Protein AF-A0AA87NQD6-F1 (afdb_monomer_lite)

Secondary structure (DSSP, 8-state):
---------HHHHHHS---B------S-PPP---HHHHHHHHHHHHHHHHHHHHHHH-TTSHHHHHHHHHHHHHHH-GGGHHHHHHHSPPPHHHHHHHHHTTS-TTTHHHHHHHHHHHHHHHHHS-B--SSPPPHHHHHHHHHTHHHHHHHHSPPP--------

Foldseek 3Di:
DDPPDPPCPLVVLLVPFFDDDDDDDDDDDDAQDDLLLVVLCLVCVVVLVVVLVVLCVPCPDPQVVLSVVLSVLCVVPVLCNVVSLVVPFGPQVQLVSLVVSRHHSRCSVVLVSLLLQLLCCVVPNDGPRSDRHDVVSSVSSVVVNVSSVVSNPDDPDPPPPPDD

Radius of gyration: 16.35 Å; chains: 1; bounding box: 36×56×33 Å

Structure (mmCIF, N/CA/C/O backbone):
data_AF-A0AA87NQD6-F1
#
_entry.id   AF-A0AA87NQD6-F1
#
loop_
_atom_site.group_PDB
_atom_site.id
_atom_site.type_symbol
_atom_site.label_atom_id
_atom_site.label_alt_id
_atom_site.label_comp_id
_atom_site.label_asym_id
_atom_site.label_entity_id
_atom_site.label_seq_id
_atom_site.pdbx_PDB_ins_code
_atom_site.Cartn_x
_atom_site.Cartn_y
_atom_site.Cartn_z
_atom_site.occupancy
_atom_site.B_iso_or_equiv
_atom_site.auth_seq_id
_atom_site.auth_comp_id
_atom_site.auth_asym_id
_atom_site.auth_atom_id
_atom_site.pdbx_PDB_model_num
ATOM 1 N N . MET A 1 1 ? 14.761 30.999 12.362 1.00 31.42 1 MET A N 1
ATOM 2 C CA . MET A 1 1 ? 13.989 29.766 12.617 1.00 31.42 1 MET A CA 1
ATOM 3 C C . MET A 1 1 ? 13.242 29.440 11.335 1.00 31.42 1 MET A C 1
ATOM 5 O O . MET A 1 1 ? 12.164 29.966 11.088 1.00 31.42 1 MET A O 1
ATOM 9 N N . THR A 1 2 ? 13.917 28.737 10.432 1.00 30.19 2 THR A N 1
ATOM 10 C CA . THR A 1 2 ? 13.402 28.388 9.107 1.00 30.19 2 THR A CA 1
ATOM 11 C C . THR A 1 2 ? 12.306 27.344 9.271 1.00 30.19 2 THR A C 1
ATOM 13 O O . THR A 1 2 ? 12.547 26.256 9.780 1.00 30.19 2 THR A O 1
ATOM 16 N N . LYS A 1 3 ? 11.085 27.713 8.879 1.00 30.00 3 LYS A N 1
ATOM 17 C CA . LYS A 1 3 ? 9.952 26.801 8.731 1.00 30.00 3 LYS A CA 1
ATOM 18 C C . LYS A 1 3 ? 10.248 25.881 7.545 1.00 30.00 3 LYS A C 1
ATOM 20 O O . LYS A 1 3 ? 9.866 26.186 6.422 1.00 30.00 3 LYS A O 1
ATOM 25 N N . THR A 1 4 ? 10.979 24.796 7.766 1.00 31.34 4 THR A N 1
ATOM 26 C CA . THR A 1 4 ? 11.002 23.688 6.811 1.00 31.34 4 THR A CA 1
ATOM 27 C C . THR A 1 4 ? 9.646 23.006 6.883 1.00 31.34 4 THR A C 1
ATOM 29 O O . THR A 1 4 ? 9.280 22.420 7.898 1.00 31.34 4 THR A O 1
ATOM 32 N N . SER A 1 5 ? 8.884 23.202 5.812 1.00 32.69 5 SER A N 1
ATOM 33 C CA . SER A 1 5 ? 7.603 22.580 5.513 1.00 32.69 5 SER A CA 1
ATOM 34 C C . SER A 1 5 ? 7.610 21.097 5.894 1.00 32.69 5 SER A C 1
ATOM 36 O O . SER A 1 5 ? 8.296 20.296 5.261 1.00 32.69 5 SER A O 1
ATOM 38 N N . ILE A 1 6 ? 6.844 20.722 6.923 1.00 36.47 6 ILE A N 1
ATOM 39 C CA . ILE A 1 6 ? 6.500 19.324 7.215 1.00 36.47 6 ILE A CA 1
ATOM 40 C C . ILE A 1 6 ? 5.421 18.923 6.200 1.00 36.47 6 ILE A C 1
ATOM 42 O O . ILE A 1 6 ? 4.253 18.748 6.514 1.00 36.47 6 ILE A O 1
ATOM 46 N N . ALA A 1 7 ? 5.820 18.854 4.934 1.00 37.16 7 ALA A N 1
ATOM 47 C CA . ALA A 1 7 ? 5.109 18.144 3.878 1.00 37.16 7 ALA A CA 1
ATOM 48 C C . ALA A 1 7 ? 5.840 16.821 3.583 1.00 37.16 7 ALA A C 1
ATOM 50 O O . ALA A 1 7 ? 5.869 16.343 2.453 1.00 37.16 7 ALA A O 1
ATOM 51 N N . ALA A 1 8 ? 6.473 16.236 4.605 1.00 43.25 8 ALA A N 1
ATOM 52 C CA . ALA A 1 8 ? 7.053 14.903 4.550 1.00 43.25 8 ALA A CA 1
ATOM 53 C C . ALA A 1 8 ? 5.930 13.880 4.751 1.00 43.25 8 ALA A C 1
ATOM 55 O O . ALA A 1 8 ? 5.789 13.279 5.814 1.00 43.25 8 ALA A O 1
ATOM 56 N N . GLY A 1 9 ? 5.062 13.762 3.743 1.00 47.09 9 GLY A N 1
ATOM 57 C CA . GLY A 1 9 ? 3.990 12.779 3.771 1.00 47.09 9 GLY A CA 1
ATOM 58 C C . GLY A 1 9 ? 4.544 11.354 3.798 1.00 47.09 9 GLY A C 1
ATOM 59 O O . GLY A 1 9 ? 5.694 11.129 3.432 1.00 47.09 9 GLY A O 1
ATOM 60 N N . LEU A 1 10 ? 3.725 10.379 4.192 1.00 49.88 10 LEU A N 1
ATOM 61 C CA . LEU A 1 10 ? 4.078 8.953 4.315 1.00 49.88 10 LEU A CA 1
ATOM 62 C C . LEU A 1 10 ? 4.920 8.383 3.151 1.00 49.88 10 LEU A C 1
ATOM 64 O O . LEU A 1 10 ? 5.775 7.525 3.356 1.00 49.88 10 LEU A O 1
ATOM 68 N N . LEU A 1 11 ? 4.690 8.861 1.921 1.00 50.59 11 LEU A N 1
ATOM 69 C CA . LEU A 1 11 ? 5.479 8.457 0.757 1.00 50.59 11 LEU A CA 1
ATOM 70 C C . LEU A 1 11 ? 6.925 8.959 0.810 1.00 50.59 11 LEU A C 1
ATOM 72 O O . LEU A 1 11 ? 7.813 8.234 0.388 1.00 50.59 11 LEU A O 1
ATOM 76 N N . LEU A 1 12 ? 7.185 10.152 1.344 1.00 48.28 12 LEU A N 1
ATOM 77 C CA . LEU A 1 12 ? 8.532 10.712 1.445 1.00 48.28 12 LEU A CA 1
ATOM 78 C C . LEU A 1 12 ? 9.409 9.858 2.379 1.00 48.28 12 LEU A C 1
ATOM 80 O O . LEU A 1 12 ? 10.548 9.590 2.027 1.00 48.28 12 LEU A O 1
ATOM 84 N N . VAL A 1 13 ? 8.844 9.313 3.468 1.00 49.34 13 VAL A N 1
ATOM 85 C CA . VAL A 1 13 ? 9.518 8.330 4.348 1.00 49.34 13 VAL A CA 1
ATOM 86 C C . VAL A 1 13 ? 9.834 7.024 3.606 1.00 49.34 13 VAL A C 1
ATOM 88 O O . VAL A 1 13 ? 10.914 6.462 3.774 1.00 49.34 13 VAL A O 1
ATOM 91 N N . ILE A 1 14 ? 8.927 6.563 2.737 1.00 51.62 14 ILE A N 1
ATOM 92 C CA . ILE A 1 14 ? 9.160 5.395 1.867 1.00 51.62 14 ILE A CA 1
ATOM 93 C C . ILE A 1 14 ? 10.259 5.690 0.822 1.00 51.62 14 ILE A C 1
ATOM 95 O O . ILE A 1 14 ? 11.025 4.792 0.482 1.00 51.62 14 ILE A O 1
ATOM 99 N N . PHE A 1 15 ? 10.374 6.934 0.338 1.00 45.50 15 PHE A N 1
ATOM 100 C CA . PHE A 1 15 ? 11.350 7.348 -0.681 1.00 45.50 15 PHE A CA 1
ATOM 101 C C . PHE A 1 15 ? 12.755 7.690 -0.138 1.00 45.50 15 PHE A C 1
ATOM 103 O O . PHE A 1 15 ? 13.709 7.642 -0.909 1.00 45.50 15 PHE A O 1
ATOM 110 N N . THR A 1 16 ? 12.928 8.042 1.144 1.00 43.62 16 THR A N 1
ATOM 111 C CA . THR A 1 16 ? 14.215 8.556 1.675 1.00 43.62 16 THR A CA 1
ATOM 112 C C . THR A 1 16 ? 15.228 7.499 2.125 1.00 43.62 16 THR A C 1
ATOM 114 O O . THR A 1 16 ? 16.333 7.859 2.529 1.00 43.62 16 THR A O 1
ATOM 117 N N . MET A 1 17 ? 14.900 6.208 2.070 1.00 49.06 17 MET A N 1
ATOM 118 C CA . MET A 1 17 ? 15.796 5.149 2.549 1.00 49.06 17 MET A CA 1
ATOM 119 C C . MET A 1 17 ? 16.697 4.637 1.418 1.00 49.06 17 MET A C 1
ATOM 121 O O . MET A 1 17 ? 16.390 3.653 0.752 1.00 49.06 17 MET A O 1
ATOM 125 N N . THR A 1 18 ? 17.828 5.311 1.198 1.00 40.25 18 THR A N 1
ATOM 126 C CA . THR A 1 18 ? 18.950 4.757 0.424 1.00 40.25 18 THR A CA 1
ATOM 127 C C . THR A 1 18 ? 19.983 4.155 1.370 1.00 40.25 18 THR A C 1
ATOM 129 O O . THR A 1 18 ? 20.663 4.885 2.092 1.00 40.25 18 THR A O 1
ATOM 132 N N . GLY A 1 19 ? 20.143 2.835 1.319 1.00 35.19 19 GLY A N 1
ATOM 133 C CA . GLY A 1 19 ? 21.218 2.098 1.977 1.00 35.19 19 GLY A CA 1
ATOM 134 C C . GLY A 1 19 ? 21.520 0.814 1.206 1.00 35.19 19 GLY A C 1
ATOM 135 O O . GLY A 1 19 ? 20.601 0.094 0.835 1.00 35.19 19 GLY A O 1
ATOM 136 N N . LEU A 1 20 ? 22.802 0.583 0.907 1.00 39.12 20 LEU A N 1
ATOM 137 C CA . LEU A 1 20 ? 23.330 -0.616 0.244 1.00 39.12 20 LEU A CA 1
ATOM 138 C C . LEU A 1 20 ? 23.142 -1.854 1.124 1.00 39.12 20 LEU A C 1
ATOM 140 O O . LEU A 1 20 ? 23.492 -1.759 2.289 1.00 39.12 20 LEU A O 1
ATOM 144 N N . TYR A 1 21 ? 22.735 -2.997 0.557 1.00 37.31 21 TYR A N 1
ATOM 145 C CA . TYR A 1 21 ? 23.319 -4.343 0.753 1.00 37.31 21 TYR A CA 1
ATOM 146 C C . TYR A 1 21 ? 22.518 -5.387 -0.055 1.00 37.31 21 TYR A C 1
ATOM 148 O O . TYR A 1 21 ? 21.299 -5.318 -0.159 1.00 37.31 21 TYR A O 1
ATOM 156 N N . ALA A 1 22 ? 23.208 -6.387 -0.615 1.00 34.56 22 ALA A N 1
ATOM 157 C CA . ALA A 1 22 ? 22.591 -7.510 -1.323 1.00 34.56 22 ALA A CA 1
ATOM 158 C C . ALA A 1 22 ? 21.990 -8.515 -0.320 1.00 34.56 22 ALA A C 1
ATOM 160 O O . ALA A 1 22 ? 22.724 -9.249 0.348 1.00 34.56 22 ALA A O 1
ATOM 161 N N . GLN A 1 23 ? 20.660 -8.558 -0.207 1.00 36.28 23 GLN A N 1
ATOM 162 C CA . GLN A 1 23 ? 19.956 -9.490 0.679 1.00 36.28 23 GLN A CA 1
ATOM 163 C C . GLN A 1 23 ? 19.683 -10.829 -0.021 1.00 36.28 23 GLN A C 1
ATOM 165 O O . GLN A 1 23 ? 18.949 -10.917 -1.006 1.00 36.28 23 GLN A O 1
ATOM 170 N N . ALA A 1 24 ? 20.252 -11.909 0.521 1.00 36.66 24 ALA A N 1
ATOM 171 C CA . ALA A 1 24 ? 19.993 -13.271 0.063 1.00 36.66 24 ALA A CA 1
ATOM 172 C C . ALA A 1 24 ? 18.554 -13.702 0.416 1.00 36.66 24 ALA A C 1
ATOM 174 O O . ALA A 1 24 ? 18.209 -13.896 1.582 1.00 36.66 24 ALA A O 1
ATOM 175 N N . GLN A 1 25 ? 17.708 -13.874 -0.603 1.00 43.38 25 GLN A N 1
ATOM 176 C CA . GLN A 1 25 ? 16.309 -14.289 -0.457 1.00 43.38 25 GLN A CA 1
ATOM 177 C C . GLN A 1 25 ? 16.183 -15.730 0.080 1.00 43.38 25 GLN A C 1
ATOM 179 O O . GLN A 1 25 ? 16.460 -16.686 -0.639 1.00 43.38 25 GLN A O 1
ATOM 184 N N . THR A 1 26 ? 15.689 -15.904 1.313 1.00 40.41 26 THR A N 1
ATOM 185 C CA . THR A 1 26 ? 15.162 -17.177 1.868 1.00 40.41 26 THR A CA 1
ATOM 186 C C . THR A 1 26 ? 14.163 -16.893 3.016 1.00 40.41 26 THR A C 1
ATOM 188 O O . THR A 1 26 ? 14.307 -15.866 3.674 1.00 40.41 26 THR A O 1
ATOM 191 N N . PRO A 1 27 ? 13.214 -17.784 3.395 1.00 48.38 27 PRO A N 1
ATOM 192 C CA . PRO A 1 27 ? 12.244 -18.588 2.639 1.00 48.38 27 PRO A CA 1
ATOM 193 C C . PRO A 1 27 ? 10.765 -18.096 2.763 1.00 48.38 27 PRO A C 1
ATOM 195 O O . PRO A 1 27 ? 10.321 -17.628 3.806 1.00 48.38 27 PRO A O 1
ATOM 198 N N . GLN A 1 28 ? 10.002 -18.290 1.673 1.00 48.94 28 GLN A N 1
ATOM 199 C CA . GLN A 1 28 ? 8.529 -18.337 1.480 1.00 48.94 28 GLN A CA 1
ATOM 200 C C . GLN A 1 28 ? 7.598 -17.432 2.323 1.00 48.94 28 GLN A C 1
ATOM 202 O O . GLN A 1 28 ? 6.717 -17.905 3.045 1.00 48.94 28 GLN A O 1
ATOM 207 N N . VAL A 1 29 ? 7.684 -16.116 2.121 1.00 65.81 29 VAL A N 1
ATOM 208 C CA . VAL A 1 29 ? 6.536 -15.218 2.355 1.00 65.81 29 VAL A CA 1
ATOM 209 C C . VAL A 1 29 ? 5.499 -15.489 1.260 1.00 65.81 29 VAL A C 1
ATOM 211 O O . VAL A 1 29 ? 5.871 -15.577 0.100 1.00 65.81 29 VAL A O 1
ATOM 214 N N . LYS A 1 30 ? 4.209 -15.655 1.578 1.00 80.75 30 LYS A N 1
ATOM 215 C CA . LYS A 1 30 ? 3.185 -15.786 0.521 1.00 80.75 30 LYS A CA 1
ATOM 216 C C . LYS A 1 30 ? 3.177 -14.521 -0.350 1.00 80.75 30 LYS A C 1
ATOM 218 O O . LYS A 1 30 ? 3.305 -13.441 0.226 1.00 80.75 30 LYS A O 1
ATOM 223 N N . PRO A 1 31 ? 2.966 -14.633 -1.674 1.00 86.00 31 PRO A N 1
ATOM 224 C CA . PRO A 1 31 ? 2.821 -13.454 -2.518 1.00 86.00 31 PRO A CA 1
ATOM 225 C C . PRO A 1 31 ? 1.702 -12.562 -1.976 1.00 86.00 31 PRO A C 1
ATOM 227 O O . PRO A 1 31 ? 0.603 -13.044 -1.673 1.00 86.00 31 PRO A O 1
ATOM 230 N N . ILE A 1 32 ? 2.005 -11.278 -1.804 1.00 88.69 32 ILE A N 1
ATOM 231 C CA . ILE A 1 32 ? 1.054 -10.280 -1.303 1.00 88.69 32 ILE A CA 1
ATOM 232 C C . ILE A 1 32 ? 0.335 -9.577 -2.456 1.00 88.69 32 ILE A C 1
ATOM 234 O O . ILE A 1 32 ? -0.786 -9.079 -2.291 1.00 88.69 32 ILE A O 1
ATOM 238 N N . LEU A 1 33 ? 0.980 -9.499 -3.622 1.00 93.44 33 LEU A N 1
ATOM 239 C CA . LEU A 1 33 ? 0.443 -8.811 -4.777 1.00 93.44 33 LEU A CA 1
ATOM 240 C C . LEU A 1 33 ? -0.496 -9.724 -5.555 1.00 93.44 33 LEU A C 1
ATOM 242 O O . LEU A 1 33 ? -0.314 -10.929 -5.707 1.00 93.44 33 LEU A O 1
ATOM 246 N N . THR A 1 34 ? -1.520 -9.088 -6.104 1.00 94.88 34 THR A N 1
ATOM 247 C CA . THR A 1 34 ? -2.366 -9.672 -7.138 1.00 94.88 34 THR A CA 1
ATOM 248 C C . THR A 1 34 ? -2.285 -8.782 -8.363 1.00 94.88 34 THR A C 1
ATOM 250 O O . THR A 1 34 ? -2.031 -7.581 -8.255 1.00 94.88 34 THR A O 1
ATOM 253 N N . GLU A 1 35 ? -2.565 -9.332 -9.542 1.00 96.56 35 GLU A N 1
ATOM 254 C CA . GLU A 1 35 ? -2.598 -8.528 -10.767 1.00 96.56 35 GLU A CA 1
ATOM 255 C C . GLU A 1 35 ? -3.628 -7.390 -10.680 1.00 96.56 35 GLU A C 1
ATOM 257 O O . GLU A 1 35 ? -3.405 -6.298 -11.200 1.00 96.56 35 GLU A O 1
ATOM 262 N N . LYS A 1 36 ? -4.727 -7.613 -9.946 1.00 97.06 36 LYS A N 1
ATOM 263 C CA . LYS A 1 36 ? -5.714 -6.578 -9.629 1.00 97.06 36 LYS A CA 1
ATOM 264 C C . LYS A 1 36 ? -5.103 -5.437 -8.812 1.00 97.06 36 LYS A C 1
ATOM 266 O O . LYS A 1 36 ? -5.364 -4.285 -9.139 1.00 97.06 36 LYS A O 1
ATOM 271 N N . ALA A 1 37 ? -4.305 -5.748 -7.790 1.00 96.50 37 ALA A N 1
ATOM 272 C CA . ALA A 1 37 ? -3.667 -4.742 -6.943 1.00 96.50 37 ALA A CA 1
ATOM 273 C C . ALA A 1 37 ? -2.677 -3.883 -7.743 1.00 96.50 37 ALA A C 1
ATOM 275 O O . ALA A 1 37 ? -2.743 -2.660 -7.668 1.00 96.50 37 ALA A O 1
ATOM 276 N N . VAL A 1 38 ? -1.835 -4.503 -8.578 1.00 96.69 38 VAL A N 1
ATOM 277 C CA . VAL A 1 38 ? -0.860 -3.774 -9.409 1.00 96.69 38 VAL A CA 1
ATOM 278 C C . VAL A 1 38 ? -1.560 -2.888 -10.442 1.00 96.69 38 VAL A C 1
ATOM 280 O O . VAL A 1 38 ? -1.287 -1.693 -10.516 1.00 96.69 38 VAL A O 1
ATOM 283 N N . LYS A 1 39 ? -2.545 -3.420 -11.180 1.00 97.69 39 LYS A N 1
ATOM 284 C CA . LYS A 1 39 ? -3.343 -2.611 -12.121 1.00 97.69 39 LYS A CA 1
ATOM 285 C C . LYS A 1 39 ? -4.135 -1.508 -11.420 1.00 97.69 39 LYS A C 1
ATOM 287 O O . LYS A 1 39 ? -4.289 -0.421 -11.970 1.00 97.69 39 LYS A O 1
ATOM 292 N N . GLY A 1 40 ? -4.660 -1.794 -10.229 1.00 96.56 40 GLY A N 1
ATOM 293 C CA . GLY A 1 40 ? -5.385 -0.841 -9.395 1.00 96.56 40 GLY A CA 1
ATOM 294 C C . GLY A 1 40 ? -4.500 0.322 -8.963 1.00 96.56 40 GLY A C 1
ATOM 295 O O . GLY A 1 40 ? -4.897 1.474 -9.138 1.00 96.56 40 GLY A O 1
ATOM 296 N N . PHE A 1 41 ? -3.286 0.022 -8.497 1.00 95.00 41 PHE A N 1
ATOM 297 C CA . PHE A 1 41 ? -2.266 1.016 -8.178 1.00 95.00 41 PHE A CA 1
ATOM 298 C C . PHE A 1 41 ? -1.920 1.871 -9.399 1.00 95.00 41 PHE A C 1
ATOM 300 O O . PHE A 1 41 ? -2.074 3.084 -9.335 1.00 95.00 41 PHE A O 1
ATOM 307 N N . ILE A 1 42 ? -1.558 1.256 -10.531 1.00 94.56 42 ILE A N 1
ATOM 308 C CA . ILE A 1 42 ? -1.174 1.979 -11.756 1.00 94.56 42 ILE A CA 1
ATOM 309 C C . ILE A 1 42 ? -2.293 2.917 -12.220 1.00 94.56 42 ILE A C 1
ATOM 311 O O . ILE A 1 42 ? -2.078 4.104 -12.446 1.00 94.56 42 ILE A O 1
ATOM 315 N N . LYS A 1 43 ? -3.522 2.397 -12.325 1.00 97.00 43 LYS A N 1
ATOM 316 C CA . LYS A 1 43 ? -4.670 3.159 -12.832 1.00 97.00 43 LYS A CA 1
ATOM 317 C C . LYS A 1 43 ? -5.042 4.339 -11.932 1.00 97.00 43 LYS A C 1
ATOM 319 O O . LYS A 1 43 ? -5.584 5.327 -12.424 1.00 97.00 43 LYS A O 1
ATOM 324 N N . ASN A 1 44 ? -4.836 4.209 -10.623 1.00 94.56 44 ASN A N 1
ATOM 325 C CA . ASN A 1 44 ? -5.369 5.151 -9.645 1.00 94.56 44 ASN A CA 1
ATOM 326 C C . ASN A 1 44 ? -4.295 5.878 -8.830 1.00 94.56 44 ASN A C 1
ATOM 328 O O . ASN A 1 44 ? -4.662 6.556 -7.876 1.00 94.56 44 ASN A O 1
ATOM 332 N N . HIS A 1 45 ? -3.014 5.766 -9.193 1.00 89.06 45 HIS A N 1
ATOM 333 C CA . HIS A 1 45 ? -1.871 6.240 -8.405 1.00 89.06 45 HIS A CA 1
ATOM 334 C C . HIS A 1 45 ? -2.065 7.655 -7.841 1.00 89.06 45 HIS A C 1
ATOM 336 O O . HIS A 1 45 ? -2.075 7.829 -6.624 1.00 89.06 45 HIS A O 1
ATOM 342 N N . ASN A 1 46 ? -2.335 8.637 -8.707 1.00 87.44 46 ASN A N 1
ATOM 343 C CA . ASN A 1 46 ? -2.485 10.038 -8.299 1.00 87.44 46 ASN A CA 1
ATOM 344 C C . ASN A 1 46 ? -3.638 10.243 -7.304 1.00 87.44 46 ASN A C 1
ATOM 346 O O . ASN A 1 46 ? -3.463 10.905 -6.289 1.00 87.44 46 ASN A O 1
ATOM 350 N N . LYS A 1 47 ? -4.804 9.638 -7.564 1.00 91.12 47 LYS A N 1
ATOM 351 C CA . LYS A 1 47 ? -5.990 9.781 -6.699 1.00 91.12 47 LYS A CA 1
ATOM 352 C C . LYS A 1 47 ? -5.842 9.027 -5.381 1.00 91.12 47 LYS A C 1
ATOM 354 O O . LYS A 1 47 ? -6.309 9.489 -4.346 1.00 91.12 47 LYS A O 1
ATOM 359 N N . LEU A 1 48 ? -5.206 7.857 -5.423 1.00 90.38 48 LEU A N 1
ATOM 360 C CA . LEU A 1 48 ? -4.871 7.082 -4.235 1.00 90.38 48 LEU A CA 1
ATOM 361 C C . LEU A 1 48 ? -3.934 7.890 -3.334 1.00 90.38 48 LEU A C 1
ATOM 363 O O . LEU A 1 48 ? -4.188 7.973 -2.138 1.00 90.38 48 LEU A O 1
ATOM 367 N N . LEU A 1 49 ? -2.895 8.504 -3.904 1.00 85.75 49 LEU A N 1
ATOM 368 C CA . LEU A 1 49 ? -1.968 9.356 -3.167 1.00 85.75 49 LEU A CA 1
ATOM 369 C C . LEU A 1 49 ? -2.660 10.596 -2.593 1.00 85.75 49 LEU A C 1
ATOM 371 O O . LEU A 1 49 ? -2.527 10.875 -1.405 1.00 85.75 49 LEU A O 1
ATOM 375 N N . GLU A 1 50 ? -3.430 11.311 -3.410 1.00 86.25 50 GLU A N 1
ATOM 376 C CA . GLU A 1 50 ? -4.191 12.482 -2.974 1.00 86.25 50 GLU A CA 1
ATOM 377 C C . GLU A 1 50 ? -5.078 12.151 -1.765 1.00 86.25 50 GLU A C 1
ATOM 379 O O . GLU A 1 50 ? -4.973 12.799 -0.725 1.00 86.25 50 GLU A O 1
ATOM 384 N N . GLU A 1 51 ? -5.881 11.086 -1.847 1.00 88.81 51 GLU A N 1
ATOM 385 C CA . GLU A 1 51 ? -6.757 10.687 -0.744 1.00 88.81 51 GLU A CA 1
ATOM 386 C C . GLU A 1 51 ? -5.982 10.148 0.467 1.00 88.81 51 GLU A C 1
ATOM 388 O O . GLU A 1 51 ? -6.371 10.430 1.598 1.00 88.81 51 GLU A O 1
ATOM 393 N N . LEU A 1 52 ? -4.866 9.436 0.276 1.00 87.38 52 LEU A N 1
ATOM 394 C CA . LEU A 1 52 ? -3.993 9.032 1.387 1.00 87.38 52 LEU A CA 1
ATOM 395 C C . LEU A 1 52 ? -3.419 10.241 2.136 1.00 87.38 52 LEU A C 1
ATOM 397 O O . LEU A 1 52 ? -3.313 10.200 3.361 1.00 87.38 52 LEU A O 1
ATOM 401 N N . ASN A 1 53 ? -3.088 11.320 1.426 1.00 82.88 53 ASN A N 1
ATOM 402 C CA . ASN A 1 53 ? -2.599 12.549 2.043 1.00 82.88 53 ASN A CA 1
ATOM 403 C C . ASN A 1 53 ? -3.696 13.265 2.841 1.00 82.88 53 ASN A C 1
ATOM 405 O O . ASN A 1 53 ? -3.397 13.828 3.888 1.00 82.88 53 ASN A O 1
ATOM 409 N N . THR A 1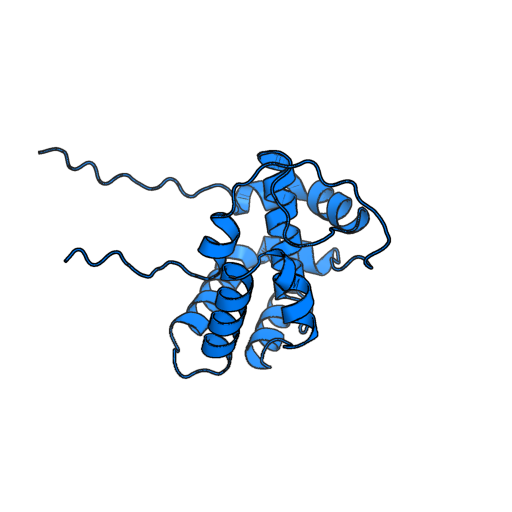 54 ? -4.971 13.183 2.436 1.00 84.94 54 THR A N 1
ATOM 410 C CA . THR A 1 54 ? -6.069 13.787 3.223 1.00 84.94 54 THR A CA 1
ATOM 411 C C . THR A 1 54 ? -6.171 13.228 4.643 1.00 84.94 54 THR A C 1
ATOM 413 O O . THR A 1 54 ? -6.477 13.974 5.568 1.00 84.94 54 THR A O 1
ATOM 416 N N . PHE A 1 55 ? -5.844 11.946 4.840 1.00 80.69 55 PHE A N 1
ATOM 417 C CA . PHE A 1 55 ? -5.835 11.324 6.165 1.00 80.69 55 PHE A CA 1
ATOM 418 C C . PHE A 1 55 ? -4.694 11.813 7.058 1.00 80.69 55 PHE A C 1
ATOM 420 O O . PHE A 1 55 ? -4.807 11.700 8.269 1.00 80.69 55 PHE A O 1
ATOM 427 N N . GLN A 1 56 ? -3.614 12.348 6.487 1.00 67.31 56 GLN A N 1
ATOM 428 C CA . GLN A 1 56 ? -2.488 12.880 7.260 1.00 67.31 56 GLN A CA 1
ATOM 429 C C . GLN A 1 56 ? -2.761 14.295 7.783 1.00 67.31 56 GLN A C 1
ATOM 431 O O . GLN A 1 56 ? -2.182 14.689 8.785 1.00 67.31 56 GLN A O 1
ATOM 436 N N . TYR A 1 57 ? -3.653 15.048 7.132 1.00 70.56 57 TYR A N 1
ATOM 437 C CA . TYR A 1 57 ? -4.006 16.412 7.545 1.00 70.56 57 TYR A CA 1
ATOM 438 C C . TYR A 1 57 ? -5.135 16.472 8.585 1.00 70.56 57 TYR A C 1
ATOM 440 O O . TYR A 1 57 ? -5.391 17.533 9.149 1.00 70.56 57 TYR A O 1
ATOM 448 N N . ASP A 1 58 ? -5.814 15.353 8.850 1.00 78.69 58 ASP A N 1
ATOM 449 C CA . ASP A 1 58 ? -6.789 15.228 9.937 1.00 78.69 58 ASP A CA 1
ATOM 450 C C . ASP A 1 58 ? -6.103 14.630 11.174 1.00 78.69 58 ASP A C 1
ATOM 452 O O . ASP A 1 58 ? -6.288 13.452 11.486 1.00 78.69 58 ASP A O 1
ATOM 456 N N . GLU A 1 59 ? -5.280 15.438 11.853 1.00 70.38 59 GLU A N 1
ATOM 457 C CA . GLU A 1 59 ? -4.410 15.039 12.982 1.00 70.38 59 GLU A CA 1
ATOM 458 C C . GLU A 1 59 ? -5.166 14.329 14.125 1.00 70.38 59 GLU A C 1
ATOM 460 O O . GLU A 1 59 ? -4.600 13.521 14.858 1.00 70.38 59 GLU A O 1
ATOM 465 N N . ASN A 1 60 ? -6.474 14.574 14.262 1.00 77.12 60 ASN A N 1
ATOM 466 C CA . ASN A 1 60 ? -7.309 13.953 15.294 1.00 77.12 60 ASN A CA 1
ATOM 467 C C . ASN A 1 60 ? -7.970 12.639 14.845 1.00 77.12 60 ASN A C 1
ATOM 469 O O . ASN A 1 60 ? -8.721 12.025 15.611 1.00 77.12 60 ASN A O 1
ATOM 473 N N . SER A 1 61 ? -7.735 12.199 13.608 1.00 87.00 61 SER A N 1
ATOM 474 C CA . SER A 1 61 ? -8.304 10.963 13.082 1.00 87.00 61 SER A CA 1
ATOM 475 C C . SER A 1 61 ? -7.526 9.729 13.535 1.00 87.00 61 SER A C 1
ATOM 477 O O . SER A 1 61 ? -6.308 9.737 13.712 1.00 87.00 61 SER A O 1
ATOM 479 N N . THR A 1 62 ? -8.236 8.605 13.654 1.00 90.38 62 THR A N 1
ATOM 480 C CA . THR A 1 62 ? -7.610 7.293 13.879 1.00 90.38 62 THR A CA 1
ATOM 481 C C . THR A 1 62 ? -6.652 6.927 12.743 1.00 90.38 62 THR A C 1
ATOM 483 O O . THR A 1 62 ? -5.694 6.191 12.952 1.00 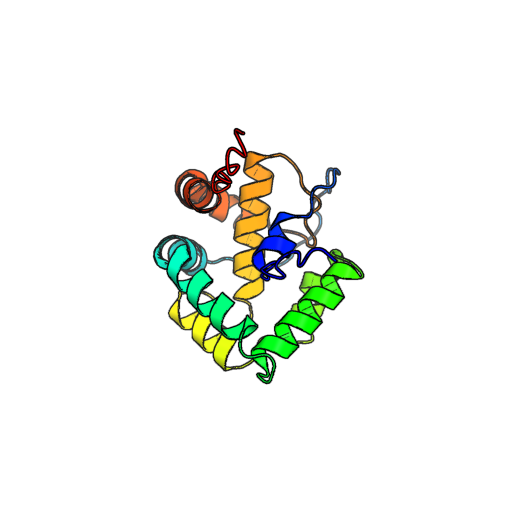90.38 62 THR A O 1
ATOM 486 N N . GLU A 1 63 ? -6.910 7.418 11.531 1.00 90.62 63 GLU A N 1
ATOM 487 C CA . GLU A 1 63 ? -6.050 7.212 10.372 1.00 90.62 63 GLU A CA 1
ATOM 488 C C . GLU A 1 63 ? -4.719 7.968 10.478 1.00 90.62 63 GLU A C 1
ATOM 490 O O . GLU A 1 63 ? -3.680 7.351 10.250 1.00 90.62 63 GLU A O 1
ATOM 495 N N . ALA A 1 64 ? -4.737 9.244 10.879 1.00 87.19 64 ALA A N 1
ATOM 496 C CA . ALA A 1 64 ? -3.524 10.026 11.121 1.00 87.19 64 ALA A CA 1
ATOM 497 C C . ALA A 1 64 ? -2.661 9.383 12.209 1.00 87.19 64 ALA A C 1
ATOM 499 O O . ALA A 1 64 ? -1.506 9.058 11.955 1.00 87.19 64 ALA A O 1
ATOM 500 N N . GLN A 1 65 ? -3.249 9.080 13.370 1.00 90.62 65 GLN A N 1
ATOM 501 C CA . GLN A 1 65 ? -2.542 8.436 14.486 1.00 90.62 65 GLN A CA 1
ATOM 502 C C . GLN A 1 65 ? -1.943 7.080 14.095 1.00 90.62 65 GLN A C 1
ATOM 504 O O . GLN A 1 65 ? -0.853 6.717 14.532 1.00 90.62 65 GLN A O 1
ATOM 509 N N . TRP A 1 66 ? -2.644 6.311 13.256 1.00 91.88 66 TRP A N 1
ATOM 510 C CA . TRP A 1 66 ? -2.124 5.040 12.759 1.00 91.88 66 TRP A CA 1
ATOM 511 C C . TRP A 1 66 ? -0.935 5.234 11.809 1.00 91.88 66 TRP A C 1
ATOM 513 O O . TRP A 1 66 ? 0.017 4.457 11.872 1.00 91.88 66 TRP A O 1
ATOM 523 N N . PHE A 1 67 ? -0.966 6.262 10.954 1.00 88.00 67 PHE A N 1
ATOM 524 C CA . PHE A 1 67 ? 0.168 6.610 10.098 1.00 88.00 67 PHE A CA 1
ATOM 525 C C . PHE A 1 67 ? 1.365 7.137 10.884 1.00 88.00 67 PHE A C 1
ATOM 527 O O . PHE A 1 67 ? 2.489 6.770 10.554 1.00 88.00 67 PHE A O 1
ATOM 534 N N . GLU A 1 68 ? 1.139 7.946 11.918 1.00 87.31 68 GLU A N 1
ATOM 535 C CA . GLU A 1 68 ? 2.199 8.399 12.822 1.00 87.31 68 GLU A CA 1
ATOM 536 C C . GLU A 1 68 ? 2.855 7.212 13.521 1.00 87.31 68 GLU A C 1
ATOM 538 O O . GLU A 1 68 ? 4.055 7.021 13.376 1.00 87.31 68 GLU A O 1
ATOM 543 N N . ALA A 1 69 ? 2.070 6.329 14.144 1.00 89.62 69 ALA A N 1
ATOM 544 C CA . ALA A 1 69 ? 2.603 5.129 14.788 1.00 89.62 69 ALA A CA 1
ATOM 545 C C . ALA A 1 69 ? 3.351 4.209 13.806 1.00 89.62 69 ALA A C 1
ATOM 547 O O . ALA A 1 69 ? 4.324 3.555 14.180 1.00 89.62 69 ALA A O 1
ATOM 548 N N . PHE A 1 70 ? 2.899 4.135 12.549 1.00 87.75 70 PHE A N 1
ATOM 549 C CA . PHE A 1 70 ? 3.613 3.395 11.514 1.00 87.75 70 PHE A CA 1
ATOM 550 C C . PHE A 1 70 ? 4.948 4.058 11.162 1.00 87.75 70 PHE A C 1
ATOM 552 O O . PHE A 1 70 ? 5.950 3.358 11.067 1.00 87.75 70 PHE A O 1
ATOM 559 N N . ARG A 1 71 ? 4.979 5.387 10.993 1.00 83.94 71 ARG A N 1
ATOM 560 C CA . ARG A 1 71 ? 6.211 6.145 10.737 1.00 83.94 71 ARG A CA 1
ATOM 561 C C . ARG A 1 71 ? 7.198 5.991 11.889 1.00 83.94 71 ARG A C 1
ATOM 563 O O . ARG A 1 71 ? 8.344 5.657 11.623 1.00 83.94 71 ARG A O 1
ATOM 570 N N . ASP A 1 72 ? 6.745 6.145 13.128 1.00 86.75 72 ASP A N 1
ATOM 571 C CA . ASP A 1 72 ? 7.586 6.005 14.320 1.00 86.75 72 ASP A CA 1
ATOM 572 C C . ASP A 1 72 ? 8.227 4.608 14.379 1.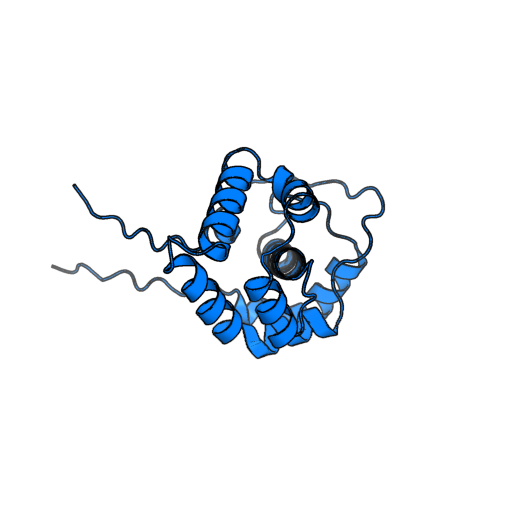00 86.75 72 ASP A C 1
ATOM 574 O O . ASP A 1 72 ? 9.416 4.474 14.662 1.00 86.75 72 ASP A O 1
ATOM 578 N N . ALA A 1 73 ? 7.472 3.559 14.022 1.00 84.25 73 ALA A N 1
ATOM 579 C CA . ALA A 1 73 ? 8.009 2.201 13.936 1.00 84.25 73 ALA A CA 1
ATOM 580 C C . ALA A 1 73 ? 9.080 2.050 12.839 1.00 84.25 73 ALA A C 1
ATOM 582 O O . ALA A 1 73 ? 10.054 1.330 13.044 1.00 84.25 73 ALA A O 1
ATOM 583 N N . LEU A 1 74 ? 8.914 2.712 11.687 1.00 78.69 74 LEU A N 1
ATOM 584 C CA . LEU A 1 74 ? 9.910 2.701 10.607 1.00 78.69 74 LEU A CA 1
ATOM 585 C C . LEU A 1 74 ? 11.155 3.535 10.930 1.00 78.69 74 LEU A C 1
ATOM 587 O O . LEU A 1 74 ? 12.238 3.192 10.462 1.00 78.69 74 LEU A O 1
ATOM 591 N N . GLU A 1 75 ? 11.000 4.627 11.679 1.00 79.88 75 GLU A N 1
ATOM 592 C CA . GLU A 1 75 ? 12.112 5.460 12.148 1.00 79.88 75 GLU A CA 1
ATOM 593 C C . GLU A 1 75 ? 12.963 4.730 13.195 1.00 79.88 75 GLU A C 1
ATOM 595 O O . GLU A 1 75 ? 14.182 4.894 13.207 1.00 79.88 75 GLU A O 1
ATOM 600 N N . GLU A 1 76 ? 12.342 3.906 14.046 1.00 80.69 76 GLU A N 1
ATOM 601 C CA . GLU A 1 76 ? 13.054 3.074 15.021 1.00 80.69 76 GLU A CA 1
ATOM 602 C C . GLU A 1 76 ? 13.817 1.923 14.349 1.00 80.69 76 GLU A C 1
ATOM 604 O O . GLU A 1 76 ? 15.006 1.732 14.605 1.00 80.69 76 GLU A O 1
ATOM 609 N N . ASP A 1 77 ? 13.139 1.144 13.503 1.00 76.56 77 ASP A N 1
ATOM 610 C CA . ASP A 1 77 ? 13.754 0.090 12.697 1.00 76.56 77 ASP A CA 1
ATOM 611 C C . ASP A 1 77 ? 12.885 -0.201 11.470 1.00 76.56 77 ASP A C 1
ATOM 613 O O . ASP A 1 77 ? 11.746 -0.668 11.563 1.00 76.56 77 ASP A O 1
ATOM 617 N N . THR A 1 78 ? 13.455 0.029 10.289 1.00 71.00 78 THR A N 1
ATOM 618 C CA . THR A 1 78 ? 12.781 -0.149 9.002 1.00 71.00 78 THR A CA 1
ATOM 619 C C . THR A 1 78 ? 12.225 -1.571 8.844 1.00 71.00 78 THR A C 1
ATOM 621 O O . THR A 1 78 ? 11.126 -1.742 8.308 1.00 71.00 78 THR A O 1
ATOM 624 N N . HIS A 1 79 ? 12.879 -2.590 9.416 1.00 78.94 79 HIS A N 1
ATOM 625 C CA . HIS A 1 79 ? 12.440 -3.990 9.368 1.00 78.94 79 HIS A CA 1
ATOM 626 C C . HIS A 1 79 ? 11.166 -4.270 10.181 1.00 78.94 79 HIS A C 1
ATOM 628 O O . HIS A 1 79 ? 10.547 -5.335 10.047 1.00 78.94 79 HIS A O 1
ATOM 634 N N . GLN A 1 80 ? 10.706 -3.312 10.993 1.00 79.06 80 GLN A N 1
ATOM 635 C CA . GLN A 1 80 ? 9.450 -3.426 11.726 1.00 79.06 80 GLN A CA 1
ATOM 636 C C . GLN A 1 80 ? 8.213 -3.268 10.837 1.00 79.06 80 GLN A C 1
ATOM 638 O O . GLN A 1 80 ? 7.124 -3.652 11.271 1.00 79.06 80 GLN A O 1
ATOM 643 N N . ALA A 1 81 ? 8.346 -2.789 9.594 1.00 78.56 81 ALA A N 1
ATOM 644 C CA . ALA A 1 81 ? 7.226 -2.524 8.688 1.00 78.56 81 ALA A CA 1
ATOM 645 C C . ALA A 1 81 ? 6.205 -3.676 8.638 1.00 78.56 81 ALA A C 1
ATOM 647 O O . ALA A 1 81 ? 5.020 -3.513 8.942 1.00 78.56 81 ALA A O 1
ATOM 648 N N . ALA A 1 82 ? 6.668 -4.882 8.301 1.00 77.88 82 ALA A N 1
ATOM 649 C CA . ALA A 1 82 ? 5.797 -6.046 8.160 1.00 77.88 82 ALA A CA 1
ATOM 650 C C . ALA A 1 82 ? 5.190 -6.488 9.505 1.00 77.88 82 ALA A C 1
ATOM 652 O O . ALA A 1 82 ? 4.024 -6.897 9.568 1.00 77.88 82 ALA A O 1
ATOM 653 N N . ALA A 1 83 ? 5.963 -6.397 10.591 1.00 81.75 83 ALA A N 1
ATOM 654 C CA . ALA A 1 83 ? 5.512 -6.761 11.930 1.00 81.75 83 ALA A CA 1
ATOM 655 C C . ALA A 1 83 ? 4.445 -5.788 12.455 1.00 81.75 83 ALA A C 1
ATOM 657 O O . ALA A 1 83 ? 3.437 -6.235 13.013 1.00 81.75 83 ALA A O 1
ATOM 658 N N . PHE A 1 84 ? 4.630 -4.486 12.226 1.00 87.12 84 PHE A N 1
ATOM 659 C CA . PHE A 1 84 ? 3.668 -3.447 12.565 1.00 87.12 84 PHE A CA 1
ATOM 660 C C . PHE A 1 84 ? 2.351 -3.681 11.834 1.00 87.12 84 PHE A C 1
ATOM 662 O O . PHE A 1 84 ? 1.316 -3.814 12.482 1.00 87.12 84 PHE A O 1
ATOM 669 N N . LEU A 1 85 ? 2.378 -3.824 10.504 1.00 85.44 85 LEU A N 1
ATOM 670 C CA . LEU A 1 85 ? 1.160 -3.983 9.697 1.00 85.44 85 LEU A CA 1
ATOM 671 C C . LEU A 1 85 ? 0.364 -5.240 10.071 1.00 85.44 85 LEU A C 1
ATOM 673 O O . LEU A 1 85 ? -0.863 -5.264 9.959 1.00 85.44 85 LEU A O 1
ATOM 677 N N . LYS A 1 86 ? 1.047 -6.284 10.554 1.00 83.00 86 LYS A N 1
ATOM 678 C CA . LYS A 1 86 ? 0.408 -7.502 11.062 1.00 83.00 86 LYS A CA 1
ATOM 679 C C . LYS A 1 86 ? -0.281 -7.290 12.414 1.00 83.00 86 LYS A C 1
ATOM 681 O O . LYS A 1 86 ? -1.358 -7.846 12.628 1.00 83.00 86 LYS A O 1
ATOM 686 N N . LYS A 1 87 ? 0.347 -6.552 13.334 1.00 87.25 87 LYS A N 1
ATOM 687 C CA . LYS A 1 87 ? -0.173 -6.309 14.693 1.00 87.25 87 LYS A CA 1
ATOM 688 C C . LYS A 1 87 ? -1.220 -5.193 14.727 1.00 87.25 87 LYS A C 1
ATOM 690 O O . LYS A 1 87 ? -2.168 -5.277 15.500 1.00 87.25 87 LYS A O 1
ATOM 695 N N . ASN A 1 88 ? -1.068 -4.201 13.858 1.00 88.12 88 ASN A N 1
ATOM 696 C CA . ASN A 1 88 ? -1.851 -2.974 13.809 1.00 88.12 88 ASN A CA 1
ATOM 697 C C . ASN A 1 88 ? -2.523 -2.858 12.432 1.00 88.12 88 ASN A C 1
ATOM 699 O O . ASN A 1 88 ? -2.025 -2.138 11.565 1.00 88.12 88 ASN A O 1
ATOM 703 N N . PRO A 1 89 ? -3.634 -3.574 12.180 1.00 87.25 89 PRO A N 1
ATOM 704 C CA . PRO A 1 89 ? -4.316 -3.495 10.894 1.00 87.25 89 PRO A CA 1
ATOM 705 C C . PRO A 1 89 ? -4.808 -2.070 10.627 1.00 87.25 89 PRO A C 1
ATOM 707 O O . PRO A 1 89 ? -5.265 -1.387 11.544 1.00 87.25 89 PRO A O 1
ATOM 710 N N . ALA A 1 90 ? -4.779 -1.655 9.359 1.00 89.62 90 ALA A N 1
ATOM 711 C CA . ALA A 1 90 ? -5.224 -0.322 8.968 1.00 89.62 90 ALA A CA 1
ATOM 712 C C . ALA A 1 90 ? -6.664 -0.032 9.458 1.00 89.62 90 ALA A C 1
ATOM 714 O O . ALA A 1 90 ? -7.530 -0.916 9.374 1.00 89.62 90 ALA A O 1
ATOM 715 N N . PRO A 1 91 ? -6.959 1.191 9.931 1.00 93.56 91 PRO A N 1
ATOM 716 C CA . PRO A 1 91 ? -8.304 1.630 10.292 1.00 93.56 91 PRO A CA 1
ATOM 717 C C . PRO A 1 91 ? -9.329 1.431 9.170 1.00 93.56 91 PRO A C 1
ATOM 719 O O . PRO A 1 91 ? -8.999 1.433 7.983 1.00 93.56 91 PRO A O 1
ATOM 722 N N . LYS A 1 92 ? -10.611 1.266 9.527 1.00 94.62 92 LYS A N 1
ATOM 723 C CA . LYS A 1 92 ? -11.669 0.876 8.574 1.00 94.62 92 LYS A CA 1
ATOM 724 C C . LYS A 1 92 ? -11.779 1.808 7.363 1.00 94.62 92 LYS A C 1
ATOM 726 O O . LYS A 1 92 ? -12.040 1.299 6.270 1.00 94.62 92 LYS A O 1
ATOM 731 N N . LYS A 1 93 ? -11.584 3.125 7.527 1.00 93.94 93 LYS A N 1
ATOM 732 C CA . LYS A 1 93 ? -11.653 4.067 6.398 1.00 93.94 93 LYS A CA 1
ATOM 733 C C . LYS A 1 93 ? -10.489 3.858 5.431 1.00 93.94 93 LYS A C 1
ATOM 735 O O . LYS A 1 93 ? -10.730 3.784 4.230 1.00 93.94 93 LYS A O 1
ATOM 740 N N . LEU A 1 94 ? -9.275 3.635 5.937 1.00 92.94 94 LEU A N 1
ATOM 741 C CA . LEU A 1 94 ? -8.123 3.272 5.104 1.00 92.94 94 LEU A CA 1
ATOM 742 C C . LEU A 1 94 ? -8.332 1.934 4.392 1.00 92.94 94 LEU A C 1
ATOM 744 O O . LEU A 1 94 ? -8.088 1.828 3.194 1.00 92.94 94 LEU A O 1
ATOM 748 N N . GLN A 1 95 ? -8.892 0.926 5.067 1.00 94.69 95 GLN A N 1
ATOM 749 C CA . GLN A 1 95 ? -9.220 -0.329 4.383 1.00 94.69 95 GLN A CA 1
ATOM 750 C C . GLN A 1 95 ? -10.246 -0.134 3.259 1.00 94.69 95 GLN A C 1
ATOM 752 O O . GLN A 1 95 ? -10.178 -0.799 2.224 1.00 94.69 95 GLN A O 1
ATOM 757 N N . ALA A 1 96 ? -11.241 0.734 3.467 1.00 96.69 96 ALA A N 1
ATOM 758 C CA . ALA A 1 96 ? -12.229 1.065 2.445 1.00 96.69 96 ALA A CA 1
ATOM 759 C C . ALA A 1 96 ? -11.586 1.808 1.265 1.00 96.69 96 ALA A C 1
ATOM 761 O O . ALA A 1 96 ? -11.878 1.476 0.116 1.00 96.69 96 ALA A O 1
ATOM 762 N N . LEU A 1 97 ? -10.662 2.731 1.546 1.00 95.31 97 LEU A N 1
ATOM 763 C CA . LEU A 1 97 ? -9.860 3.428 0.545 1.00 95.31 97 LEU A CA 1
ATOM 764 C C . LEU A 1 97 ? -9.053 2.448 -0.316 1.00 95.31 97 LEU A C 1
ATOM 766 O O . LEU A 1 97 ? -9.129 2.484 -1.542 1.00 95.31 97 LEU A O 1
ATOM 770 N N . PHE A 1 98 ? -8.332 1.518 0.311 1.00 95.69 98 PHE A N 1
ATOM 771 C CA . PHE A 1 98 ? -7.553 0.512 -0.409 1.00 95.69 98 PHE A CA 1
ATOM 772 C C . PHE A 1 98 ? -8.437 -0.331 -1.335 1.00 95.69 98 PHE A C 1
ATOM 774 O O . PHE A 1 98 ? -8.140 -0.472 -2.523 1.00 95.69 98 PHE A O 1
ATOM 781 N N . ARG A 1 99 ? -9.589 -0.804 -0.837 1.00 97.62 99 ARG A N 1
ATOM 782 C CA . ARG A 1 99 ? -10.554 -1.561 -1.653 1.00 97.62 99 ARG A CA 1
ATOM 783 C C . ARG A 1 99 ? -11.088 -0.744 -2.831 1.00 97.62 99 ARG A C 1
ATOM 785 O O . ARG A 1 99 ? -11.187 -1.288 -3.932 1.00 97.62 99 ARG A O 1
ATOM 792 N N . LYS A 1 100 ? -11.403 0.542 -2.618 1.00 97.50 100 LYS A N 1
ATOM 793 C CA . LYS A 1 100 ? -11.859 1.477 -3.665 1.00 97.50 100 LYS A CA 1
ATOM 794 C C . LYS A 1 100 ? -10.862 1.546 -4.826 1.00 97.50 100 LYS A C 1
ATOM 796 O O . LYS A 1 100 ? -11.284 1.610 -5.978 1.00 97.50 100 LYS A O 1
ATOM 801 N N . TYR A 1 101 ? -9.567 1.447 -4.534 1.00 97.00 101 TYR A N 1
ATOM 802 C CA . TYR A 1 101 ? -8.494 1.525 -5.526 1.00 97.00 101 TYR A CA 1
ATOM 803 C C . TYR A 1 101 ? -7.947 0.174 -6.004 1.00 97.00 101 TYR A C 1
ATOM 805 O O . TYR A 1 101 ? -6.955 0.118 -6.727 1.00 97.00 101 TYR A O 1
ATOM 813 N N . GLY A 1 102 ? -8.645 -0.922 -5.693 1.00 96.25 102 GLY A N 1
ATOM 814 C CA . GLY A 1 102 ? -8.325 -2.259 -6.201 1.00 96.25 102 GLY A CA 1
ATOM 815 C C . GLY A 1 102 ? -7.276 -3.021 -5.391 1.00 96.25 102 GLY A C 1
ATOM 816 O O . GLY A 1 102 ? -6.929 -4.137 -5.777 1.00 96.25 102 GLY A O 1
ATOM 817 N N . LEU A 1 103 ? -6.829 -2.458 -4.270 1.00 96.69 103 LEU A N 1
ATOM 818 C CA . LEU A 1 103 ? -5.948 -3.098 -3.299 1.00 96.69 103 LEU A CA 1
ATOM 819 C C . LEU A 1 103 ? -6.759 -3.946 -2.307 1.00 96.69 103 LEU A C 1
ATOM 821 O O . LEU A 1 103 ? -7.987 -3.843 -2.209 1.00 96.69 103 LEU A O 1
ATOM 825 N N . ASP A 1 104 ? -6.070 -4.794 -1.549 1.00 94.00 104 ASP A N 1
ATOM 826 C CA . ASP A 1 104 ? -6.674 -5.476 -0.412 1.00 94.00 104 ASP A CA 1
ATOM 827 C C . ASP A 1 104 ? -6.928 -4.490 0.735 1.00 94.00 104 ASP A C 1
ATOM 829 O O . ASP A 1 104 ? -6.124 -3.607 1.022 1.00 94.00 104 ASP A O 1
ATOM 833 N N . GLY A 1 105 ? -8.051 -4.654 1.431 1.00 91.62 105 GLY A N 1
ATOM 834 C CA . GLY A 1 105 ? -8.393 -3.749 2.524 1.00 91.62 105 GLY A CA 1
ATOM 835 C C . GLY A 1 105 ? -7.446 -3.854 3.719 1.00 91.62 105 GLY A C 1
ATOM 836 O O . GLY A 1 105 ? -7.172 -2.850 4.357 1.00 91.62 105 GLY A O 1
ATOM 837 N N . LYS A 1 106 ? -6.950 -5.049 4.045 1.00 87.88 106 LYS A N 1
ATOM 838 C CA 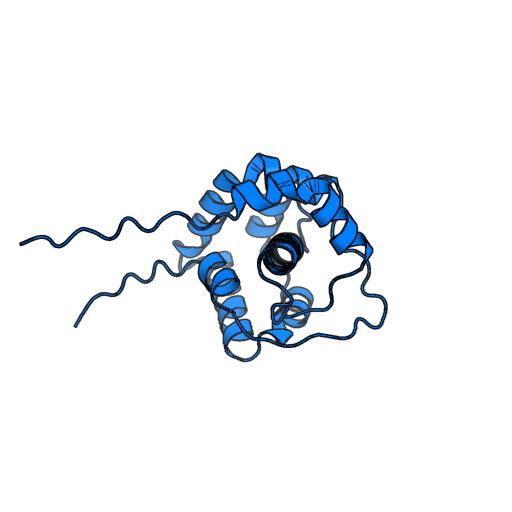. LYS A 1 106 ? -6.082 -5.269 5.209 1.00 87.88 106 LYS A CA 1
ATOM 839 C C . LYS A 1 106 ? -4.611 -5.082 4.859 1.00 87.88 106 LYS A C 1
ATOM 841 O O . LYS A 1 106 ? -3.872 -4.540 5.669 1.00 87.88 106 LYS A O 1
ATOM 846 N N . THR A 1 107 ? -4.196 -5.521 3.672 1.00 88.69 107 THR A N 1
ATOM 847 C CA . THR A 1 107 ? -2.791 -5.498 3.243 1.00 88.69 107 THR A CA 1
ATOM 848 C C . THR A 1 107 ? -2.488 -4.403 2.223 1.00 88.69 107 THR A C 1
ATOM 850 O O . THR A 1 107 ? -1.414 -4.421 1.633 1.00 88.69 107 THR A O 1
ATOM 853 N N . GLY A 1 108 ? -3.397 -3.451 1.999 1.00 91.25 108 GLY A N 1
ATOM 854 C CA . GLY A 1 108 ? -3.262 -2.434 0.953 1.00 91.25 108 GLY A CA 1
ATOM 855 C C . GLY A 1 108 ? -1.993 -1.592 1.061 1.00 91.25 108 GLY A C 1
ATOM 856 O O . GLY A 1 108 ? -1.306 -1.422 0.058 1.00 91.25 108 GLY A O 1
ATOM 857 N N . LEU A 1 109 ? -1.612 -1.153 2.269 1.00 90.06 109 LEU A N 1
ATOM 858 C CA . LEU A 1 109 ? -0.347 -0.432 2.451 1.00 90.06 109 LEU A CA 1
ATOM 859 C C . LEU A 1 109 ? 0.869 -1.317 2.140 1.00 90.06 109 LEU A C 1
ATOM 861 O O . LEU A 1 109 ? 1.768 -0.878 1.434 1.00 90.06 109 LEU A O 1
ATOM 865 N N . LEU A 1 110 ? 0.866 -2.579 2.583 1.00 87.62 110 LEU A N 1
ATOM 866 C CA . LEU A 1 110 ? 1.946 -3.520 2.269 1.00 87.62 110 LEU A CA 1
ATOM 867 C C . LEU A 1 110 ? 2.054 -3.773 0.758 1.00 87.62 110 LEU A C 1
ATOM 869 O O . LEU A 1 110 ? 3.155 -3.838 0.226 1.00 87.62 110 LEU A O 1
ATOM 873 N N . GLN A 1 111 ? 0.925 -3.864 0.050 1.00 91.44 111 GLN A N 1
ATOM 874 C CA . GLN A 1 111 ? 0.920 -3.980 -1.410 1.00 91.44 111 GLN A CA 1
ATOM 875 C C . GLN A 1 111 ? 1.533 -2.742 -2.078 1.00 91.44 111 GLN A C 1
ATOM 877 O O . GLN A 1 111 ? 2.331 -2.897 -2.997 1.00 91.44 111 GLN A O 1
ATOM 882 N N . ILE A 1 112 ? 1.212 -1.531 -1.604 1.00 91.12 112 ILE A N 1
ATOM 883 C CA . ILE A 1 112 ? 1.829 -0.288 -2.098 1.00 91.12 112 ILE A CA 1
ATOM 884 C C . ILE A 1 112 ? 3.341 -0.314 -1.856 1.00 91.12 112 ILE A C 1
ATOM 886 O O . ILE A 1 112 ? 4.102 -0.082 -2.791 1.00 91.12 112 ILE A O 1
ATOM 890 N N . MET A 1 113 ? 3.780 -0.647 -0.639 1.00 86.88 113 MET A N 1
ATOM 891 C CA . MET A 1 113 ? 5.205 -0.719 -0.307 1.00 86.88 113 MET A CA 1
ATOM 892 C C . MET A 1 113 ? 5.936 -1.728 -1.196 1.00 86.88 113 MET A C 1
ATOM 894 O O . MET A 1 113 ? 6.952 -1.379 -1.784 1.00 86.88 113 MET A O 1
ATOM 898 N N . VAL A 1 114 ? 5.412 -2.949 -1.360 1.00 87.62 114 VAL A N 1
ATOM 899 C CA . VAL A 1 114 ? 6.038 -3.958 -2.232 1.00 87.62 114 VAL A CA 1
ATOM 900 C C . VAL A 1 114 ? 6.145 -3.454 -3.672 1.00 87.62 114 VAL A C 1
ATOM 902 O O . VAL A 1 114 ? 7.195 -3.636 -4.280 1.00 87.62 114 VAL A O 1
ATOM 905 N N . ILE A 1 115 ? 5.118 -2.787 -4.216 1.00 90.44 115 ILE A N 1
ATOM 906 C CA . ILE A 1 115 ? 5.181 -2.208 -5.569 1.00 90.44 115 ILE A CA 1
ATOM 907 C C . ILE A 1 115 ? 6.292 -1.154 -5.660 1.00 90.44 115 ILE A C 1
ATOM 909 O O . ILE A 1 115 ? 7.128 -1.238 -6.558 1.00 90.44 115 ILE A O 1
ATOM 913 N N . VAL A 1 116 ? 6.318 -0.194 -4.730 1.00 86.31 116 VAL A N 1
ATOM 914 C CA . VAL A 1 116 ? 7.264 0.932 -4.746 1.00 86.31 116 VAL A CA 1
ATOM 915 C C . VAL A 1 116 ? 8.703 0.455 -4.557 1.00 86.31 116 VAL A C 1
ATOM 917 O O . VAL A 1 116 ? 9.542 0.727 -5.410 1.00 86.31 116 VAL A O 1
ATOM 920 N N . TYR A 1 117 ? 8.991 -0.318 -3.506 1.00 81.69 117 TYR A N 1
ATOM 921 C CA . TYR A 1 117 ? 10.350 -0.801 -3.234 1.00 81.69 117 TYR A CA 1
ATOM 922 C C . TYR A 1 117 ? 10.872 -1.724 -4.334 1.00 81.69 117 TYR A C 1
ATOM 924 O O . TYR A 1 117 ? 12.045 -1.641 -4.695 1.00 81.69 117 TYR A O 1
ATOM 932 N N . THR A 1 118 ? 10.013 -2.575 -4.905 1.00 83.94 118 THR A N 1
ATOM 933 C CA . THR A 1 118 ? 10.415 -3.434 -6.025 1.00 83.94 118 THR A CA 1
ATOM 934 C C . THR A 1 118 ? 10.763 -2.606 -7.257 1.00 83.94 118 THR A C 1
ATOM 936 O O . THR A 1 118 ? 11.782 -2.856 -7.894 1.00 83.94 118 THR A O 1
ATOM 939 N N . ALA A 1 119 ? 9.932 -1.621 -7.601 1.00 84.88 119 ALA A N 1
ATOM 940 C CA . ALA A 1 119 ? 10.180 -0.766 -8.754 1.00 84.88 119 ALA A CA 1
ATOM 941 C C . ALA A 1 119 ? 11.463 0.057 -8.588 1.00 84.88 119 ALA A C 1
ATOM 943 O O . ALA A 1 119 ? 12.297 0.059 -9.490 1.00 84.88 119 ALA A O 1
ATOM 944 N N . LEU A 1 120 ? 11.667 0.657 -7.412 1.00 77.56 120 LEU A N 1
ATOM 945 C CA . LEU A 1 120 ? 12.887 1.400 -7.096 1.00 77.56 120 LEU A CA 1
ATOM 946 C C . LEU A 1 120 ? 14.127 0.498 -7.119 1.00 77.56 120 LEU A C 1
ATOM 948 O O . LEU A 1 120 ? 15.138 0.881 -7.697 1.00 77.56 120 LEU A O 1
ATOM 952 N N . SER A 1 121 ? 14.041 -0.724 -6.587 1.00 77.56 121 SER A N 1
ATOM 953 C CA . SER A 1 121 ? 15.166 -1.673 -6.607 1.00 77.56 121 SER A CA 1
ATOM 954 C C . SER A 1 121 ? 15.528 -2.119 -8.030 1.00 77.56 121 SER A C 1
ATOM 956 O O . SER A 1 121 ? 16.700 -2.279 -8.360 1.00 77.56 121 SER A O 1
ATOM 958 N N . ILE A 1 122 ? 14.533 -2.276 -8.915 1.00 74.56 122 ILE A N 1
ATOM 959 C CA . ILE A 1 122 ? 14.756 -2.568 -10.343 1.00 74.56 122 ILE A CA 1
ATOM 960 C C . ILE A 1 122 ? 15.443 -1.394 -11.062 1.00 74.56 122 ILE A C 1
ATOM 962 O O . ILE A 1 122 ? 16.196 -1.614 -12.013 1.00 74.56 122 ILE A O 1
ATOM 966 N N . GLU A 1 123 ? 15.151 -0.155 -10.667 1.00 71.81 123 GLU A N 1
ATOM 967 C CA . GLU A 1 123 ? 15.687 1.048 -11.313 1.00 71.81 123 GLU A CA 1
ATOM 968 C C . GLU A 1 123 ? 17.061 1.467 -10.798 1.00 71.81 123 GLU A C 1
ATOM 970 O O . GLU A 1 123 ? 17.919 1.839 -11.598 1.00 71.81 123 GLU A O 1
ATOM 975 N N . TYR A 1 124 ? 17.270 1.394 -9.486 1.00 68.44 124 TYR A N 1
ATOM 976 C CA . TYR A 1 124 ? 18.418 1.992 -8.804 1.00 68.44 124 TYR A CA 1
ATOM 977 C C . TYR A 1 124 ? 19.361 0.958 -8.164 1.00 68.44 124 TYR A C 1
ATOM 979 O O . TYR A 1 124 ? 20.393 1.337 -7.613 1.00 68.44 124 TYR A O 1
ATOM 987 N N . GLY A 1 125 ? 19.060 -0.339 -8.298 1.00 65.31 125 GLY A N 1
ATOM 988 C CA . GLY A 1 125 ? 19.806 -1.433 -7.669 1.00 65.31 125 GLY A CA 1
ATOM 989 C C . GLY A 1 125 ? 19.287 -1.772 -6.269 1.00 65.31 125 GLY A C 1
ATOM 990 O O . GLY A 1 125 ? 18.430 -1.068 -5.733 1.00 65.31 125 GLY A O 1
ATOM 991 N N . ASP A 1 126 ? 19.792 -2.873 -5.697 1.00 61.38 126 ASP A N 1
ATOM 992 C CA . ASP A 1 126 ? 19.354 -3.411 -4.399 1.00 61.38 126 ASP A CA 1
ATOM 993 C C . ASP A 1 126 ? 19.378 -2.322 -3.314 1.00 61.38 126 ASP A C 1
ATOM 995 O O . ASP A 1 126 ? 20.436 -1.905 -2.835 1.00 61.38 126 ASP A O 1
ATOM 999 N N . SER A 1 127 ? 18.184 -1.846 -2.964 1.00 55.56 127 SER A N 1
ATOM 1000 C CA . SER A 1 127 ? 17.944 -0.958 -1.830 1.00 55.56 127 SER A CA 1
ATOM 1001 C C . SER A 1 127 ? 17.691 -1.807 -0.588 1.00 55.56 127 SER A C 1
ATOM 1003 O O . SER A 1 127 ? 17.208 -2.930 -0.714 1.00 55.56 127 SER A O 1
ATOM 1005 N N . ASP A 1 128 ? 17.984 -1.282 0.600 1.00 63.72 128 ASP A N 1
ATOM 1006 C CA . ASP A 1 128 ? 17.610 -1.901 1.876 1.00 63.72 128 ASP A CA 1
ATOM 1007 C C . ASP A 1 128 ? 16.077 -2.014 1.975 1.00 63.72 128 ASP A C 1
ATOM 1009 O O . ASP A 1 128 ? 15.376 -1.077 2.366 1.00 63.72 128 ASP A O 1
ATOM 1013 N N . ILE A 1 129 ? 15.531 -3.135 1.491 1.00 67.62 129 ILE A N 1
ATOM 1014 C CA . ILE A 1 129 ? 14.094 -3.381 1.500 1.00 67.62 129 ILE A CA 1
ATOM 1015 C C . ILE A 1 129 ? 13.726 -3.804 2.923 1.00 67.62 129 ILE A C 1
ATOM 1017 O O . ILE A 1 129 ? 14.166 -4.866 3.364 1.00 67.62 129 ILE A O 1
ATOM 1021 N N . PRO A 1 130 ? 12.824 -3.080 3.611 1.00 65.88 130 PRO A N 1
ATOM 1022 C CA . PRO A 1 130 ? 12.463 -3.358 5.005 1.00 65.88 130 PRO A CA 1
ATOM 1023 C C . PRO A 1 130 ? 11.749 -4.705 5.235 1.00 65.88 130 PRO A C 1
ATOM 1025 O O . PRO A 1 130 ? 11.235 -4.982 6.320 1.00 65.88 130 PRO A O 1
ATOM 1028 N N . PHE A 1 131 ? 11.612 -5.539 4.205 1.00 69.81 131 PHE A N 1
ATOM 1029 C CA . PHE 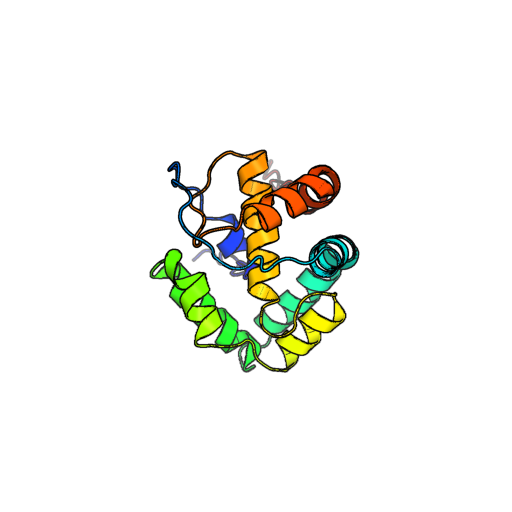A 1 131 ? 10.953 -6.834 4.268 1.00 69.81 131 PHE A CA 1
ATOM 1030 C C . PHE A 1 131 ? 11.352 -7.736 3.096 1.00 69.81 131 PHE A C 1
ATOM 1032 O O . PHE A 1 131 ? 11.699 -7.294 2.004 1.00 69.81 131 PHE A O 1
ATOM 1039 N N . ASN A 1 132 ? 11.198 -9.043 3.303 1.00 74.75 132 ASN A N 1
ATOM 1040 C CA . ASN A 1 132 ? 11.361 -10.034 2.244 1.00 74.75 132 ASN A CA 1
ATOM 1041 C C . ASN A 1 132 ? 10.242 -9.913 1.194 1.00 74.75 132 ASN A C 1
ATOM 1043 O O . ASN A 1 132 ? 9.061 -10.037 1.529 1.00 74.75 132 ASN A O 1
ATOM 1047 N N . ILE A 1 133 ? 10.616 -9.758 -0.078 1.00 79.50 133 ILE A N 1
ATOM 1048 C CA . ILE A 1 133 ? 9.687 -9.752 -1.219 1.00 79.50 133 ILE A CA 1
ATOM 1049 C C . ILE A 1 133 ? 9.630 -11.143 -1.847 1.00 79.50 133 ILE A C 1
ATOM 1051 O O . ILE A 1 133 ? 10.659 -11.760 -2.124 1.00 79.50 133 ILE A O 1
ATOM 1055 N N . HIS A 1 134 ? 8.419 -11.652 -2.081 1.00 85.12 134 HIS A N 1
ATOM 1056 C CA . HIS A 1 134 ? 8.250 -12.944 -2.734 1.00 85.12 134 HIS A CA 1
ATOM 1057 C C . HIS A 1 134 ? 8.658 -12.865 -4.220 1.00 85.12 134 HIS A C 1
ATOM 1059 O O . HIS A 1 134 ? 8.279 -11.907 -4.899 1.00 85.12 134 HIS A O 1
ATOM 1065 N N . PRO A 1 135 ? 9.342 -13.880 -4.788 1.00 84.06 135 PRO A N 1
ATOM 1066 C CA . PRO A 1 135 ? 9.744 -13.866 -6.197 1.00 84.06 135 PRO A CA 1
ATOM 1067 C C . PRO A 1 135 ? 8.594 -13.665 -7.193 1.00 84.06 135 PRO A C 1
ATOM 1069 O O . PRO A 1 135 ? 8.799 -13.090 -8.259 1.00 84.06 135 PRO A O 1
ATOM 1072 N N . ASP A 1 136 ? 7.378 -14.115 -6.873 1.00 89.94 136 ASP A N 1
ATOM 1073 C CA . ASP A 1 136 ? 6.222 -13.885 -7.752 1.00 89.94 136 ASP A CA 1
ATOM 1074 C C . ASP A 1 136 ? 5.694 -12.446 -7.685 1.00 89.94 136 ASP A C 1
ATOM 1076 O O . ASP A 1 136 ? 5.224 -11.936 -8.702 1.00 89.94 136 ASP A O 1
ATOM 1080 N N . ASP A 1 137 ? 5.828 -11.766 -6.541 1.00 90.56 137 ASP A N 1
ATOM 1081 C CA . ASP A 1 137 ? 5.528 -10.333 -6.442 1.00 90.56 137 ASP A CA 1
ATOM 1082 C C . ASP A 1 137 ? 6.540 -9.537 -7.280 1.00 90.56 137 ASP A C 1
ATOM 1084 O O . ASP A 1 137 ? 6.148 -8.66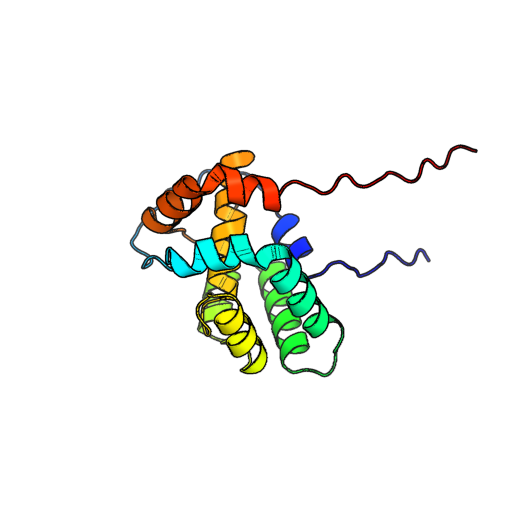9 -8.061 1.00 90.56 137 ASP A O 1
ATOM 1088 N N . LEU A 1 138 ? 7.826 -9.914 -7.206 1.00 89.00 138 LEU A N 1
ATOM 1089 C CA . LEU A 1 138 ? 8.894 -9.348 -8.034 1.00 89.00 138 LEU A CA 1
ATOM 1090 C C . LEU A 1 138 ? 8.596 -9.506 -9.532 1.00 89.00 138 LEU A C 1
ATOM 1092 O O . LEU A 1 138 ? 8.584 -8.519 -10.267 1.00 89.00 138 LEU A O 1
ATOM 1096 N N . LYS A 1 139 ? 8.295 -10.731 -9.987 1.00 91.19 139 LYS A N 1
ATOM 1097 C CA . LYS A 1 139 ? 7.923 -10.999 -11.389 1.00 91.19 139 LYS A CA 1
ATOM 1098 C C . LYS A 1 139 ? 6.706 -10.186 -11.819 1.00 91.19 139 LYS A C 1
ATOM 1100 O O . LYS A 1 139 ? 6.643 -9.733 -12.962 1.00 91.19 139 LYS A O 1
ATOM 1105 N N . LEU A 1 140 ? 5.728 -10.019 -10.930 1.00 94.62 140 LEU A N 1
ATOM 1106 C CA . LEU A 1 140 ? 4.513 -9.285 -11.245 1.00 94.62 140 LEU A CA 1
ATOM 1107 C C . LEU A 1 140 ? 4.775 -7.782 -11.392 1.00 94.62 140 LEU A C 1
ATOM 1109 O O . LEU A 1 140 ? 4.270 -7.190 -12.341 1.00 94.62 140 LEU A O 1
ATOM 1113 N N . VAL A 1 141 ? 5.577 -7.166 -10.521 1.00 91.88 141 VAL A N 1
ATOM 1114 C CA . VAL A 1 141 ? 5.982 -5.758 -10.695 1.00 91.88 141 VAL A CA 1
ATOM 1115 C C . VAL A 1 141 ? 6.834 -5.605 -11.954 1.00 91.88 141 VAL A C 1
ATOM 1117 O O . VAL A 1 141 ? 6.597 -4.697 -12.745 1.00 91.88 141 VAL A O 1
ATOM 1120 N N . GLN A 1 142 ? 7.753 -6.540 -12.211 1.00 91.12 142 GLN A N 1
ATOM 1121 C CA . GLN A 1 142 ? 8.589 -6.530 -13.412 1.00 91.12 142 GLN A CA 1
ATOM 1122 C C . GLN A 1 142 ? 7.767 -6.631 -14.709 1.00 91.12 142 GLN A C 1
ATOM 1124 O O . GLN A 1 142 ? 8.109 -5.983 -15.698 1.00 91.12 142 GLN A O 1
ATOM 1129 N N . LYS A 1 143 ? 6.656 -7.381 -14.706 1.00 96.06 143 LYS A N 1
ATOM 1130 C CA . LYS A 1 143 ? 5.700 -7.440 -15.827 1.00 96.06 143 LYS A CA 1
ATOM 1131 C C . LYS A 1 143 ? 5.115 -6.064 -16.175 1.00 96.06 143 LYS A C 1
ATOM 1133 O O . LYS A 1 143 ? 4.859 -5.817 -17.347 1.00 96.06 143 LYS A O 1
ATOM 1138 N N . TYR A 1 144 ? 4.919 -5.199 -15.180 1.00 95.50 144 TYR A N 1
ATOM 1139 C CA . TYR A 1 144 ? 4.359 -3.847 -15.322 1.00 95.50 144 TYR A CA 1
ATOM 1140 C C . TYR A 1 144 ? 5.413 -2.749 -15.135 1.00 95.50 144 TYR A C 1
ATOM 1142 O O . TYR A 1 144 ? 5.090 -1.629 -14.737 1.00 95.50 144 TYR A O 1
ATOM 1150 N N . ARG A 1 145 ? 6.693 -3.073 -15.373 1.00 90.44 145 ARG A N 1
ATOM 1151 C CA . ARG A 1 145 ? 7.810 -2.172 -15.080 1.00 90.44 145 ARG A CA 1
ATOM 1152 C C . ARG A 1 145 ? 7.620 -0.811 -15.734 1.00 90.44 145 ARG A C 1
ATOM 1154 O O . ARG A 1 145 ? 7.718 0.181 -15.038 1.00 90.44 145 ARG A O 1
ATOM 1161 N N . ALA A 1 146 ? 7.340 -0.760 -17.037 1.00 90.94 146 ALA A N 1
ATOM 1162 C CA . ALA A 1 146 ? 7.245 0.503 -17.769 1.00 90.94 146 ALA A CA 1
ATOM 1163 C C . ALA A 1 146 ? 6.203 1.451 -17.155 1.00 90.94 146 ALA A C 1
ATOM 1165 O O . ALA A 1 146 ? 6.488 2.627 -16.949 1.00 90.94 146 ALA A O 1
ATOM 1166 N N . GLU A 1 147 ? 5.021 0.934 -16.817 1.00 93.19 147 GLU A N 1
ATOM 1167 C CA . GLU A 1 147 ? 3.952 1.736 -16.233 1.00 93.19 147 GLU A CA 1
ATOM 1168 C C . GLU A 1 147 ? 4.244 2.147 -14.787 1.00 93.19 147 GLU A C 1
ATOM 1170 O O . GLU A 1 147 ? 3.973 3.283 -14.412 1.00 93.19 147 GLU A O 1
ATOM 1175 N N . VAL A 1 148 ? 4.794 1.245 -13.967 1.00 88.94 148 VAL A N 1
ATOM 1176 C CA . VAL A 1 148 ? 5.120 1.552 -12.564 1.00 88.94 148 VAL A CA 1
ATOM 1177 C C . VAL A 1 148 ? 6.290 2.536 -12.479 1.00 88.94 148 VAL A C 1
ATOM 1179 O O . VAL A 1 148 ? 6.216 3.495 -11.717 1.00 88.94 148 VAL A O 1
ATOM 1182 N N . SER A 1 149 ? 7.323 2.336 -13.296 1.00 83.50 149 SER A N 1
ATOM 1183 C CA . SER A 1 149 ? 8.466 3.238 -13.450 1.00 83.50 149 SER A CA 1
ATOM 1184 C C . SER A 1 149 ? 8.026 4.655 -13.793 1.00 83.50 149 SER A C 1
ATOM 1186 O O . SER A 1 149 ? 8.436 5.602 -13.132 1.00 83.50 149 SER A O 1
ATOM 1188 N N . GLU A 1 150 ? 7.144 4.817 -14.785 1.00 86.19 150 GLU A N 1
ATOM 1189 C CA . GLU A 1 150 ? 6.657 6.139 -15.197 1.00 86.19 150 GLU A CA 1
ATOM 1190 C C . GLU A 1 150 ? 6.003 6.908 -14.045 1.00 86.19 150 GLU A C 1
ATOM 1192 O O . GLU A 1 150 ? 6.201 8.113 -13.914 1.00 86.19 150 GLU A O 1
ATOM 1197 N N . LEU A 1 151 ? 5.250 6.207 -13.196 1.00 84.44 151 LEU A N 1
ATOM 1198 C CA . LEU A 1 151 ? 4.540 6.801 -12.064 1.00 84.44 151 LEU A CA 1
ATOM 1199 C C . LEU A 1 151 ? 5.463 7.187 -10.908 1.00 84.44 151 LEU A C 1
ATOM 1201 O O . LEU A 1 151 ? 5.159 8.125 -10.180 1.00 84.44 151 LEU A O 1
ATOM 1205 N N . LEU A 1 152 ? 6.556 6.447 -10.716 1.00 81.12 152 LEU A N 1
ATOM 1206 C CA . LEU A 1 152 ? 7.473 6.630 -9.589 1.00 81.12 152 LEU A CA 1
ATOM 1207 C C . LEU A 1 152 ? 8.693 7.485 -9.933 1.00 81.12 152 LEU A C 1
ATOM 1209 O O . LEU A 1 152 ? 9.539 7.704 -9.064 1.00 81.12 152 LEU A O 1
ATOM 1213 N N . LYS A 1 153 ? 8.779 7.992 -11.169 1.00 76.06 153 LYS A N 1
ATOM 1214 C CA . LYS A 1 153 ? 9.816 8.944 -11.561 1.00 76.06 153 LYS A CA 1
ATOM 1215 C C . LYS A 1 153 ? 9.859 10.110 -10.569 1.00 76.06 153 LYS A C 1
ATOM 1217 O O . LYS A 1 153 ? 8.808 10.683 -10.263 1.00 76.06 153 LYS A O 1
ATOM 1222 N N . PRO A 1 154 ? 11.057 10.514 -10.112 1.00 65.38 154 PRO A N 1
ATOM 1223 C CA . PRO A 1 154 ? 11.200 11.710 -9.302 1.00 65.38 154 PRO A CA 1
ATOM 1224 C C . PRO A 1 154 ? 10.571 12.894 -10.035 1.00 65.38 154 PRO A C 1
ATOM 1226 O O . PRO A 1 154 ? 10.903 13.161 -11.193 1.00 65.38 154 PRO A O 1
ATOM 1229 N N . ILE A 1 155 ? 9.672 13.611 -9.364 1.00 57.59 155 ILE A N 1
ATOM 1230 C CA . ILE A 1 155 ? 9.201 14.898 -9.871 1.00 57.59 155 ILE A CA 1
ATOM 1231 C C . ILE A 1 155 ? 10.423 15.825 -9.849 1.00 57.59 155 ILE A C 1
ATOM 1233 O O . ILE A 1 155 ? 11.043 15.954 -8.788 1.00 57.59 155 ILE A O 1
ATOM 1237 N N . PRO A 1 156 ? 10.811 16.447 -10.979 1.00 47.12 156 PRO A N 1
ATOM 1238 C CA . PRO A 1 156 ? 11.875 17.435 -10.975 1.00 47.12 156 PRO A CA 1
ATOM 1239 C C . PRO A 1 156 ? 11.505 18.514 -9.964 1.00 47.12 156 PRO A C 1
ATOM 1241 O O . PRO A 1 156 ? 10.482 19.182 -10.111 1.00 47.12 156 PRO A O 1
ATOM 1244 N N . ILE A 1 157 ? 12.307 18.658 -8.913 1.00 45.31 157 ILE A N 1
ATOM 1245 C CA . ILE A 1 157 ? 12.180 19.803 -8.024 1.00 45.31 157 ILE A CA 1
ATOM 1246 C C . ILE A 1 157 ? 12.618 20.980 -8.886 1.00 45.31 157 ILE A C 1
ATOM 1248 O O . ILE A 1 157 ? 13.796 21.072 -9.236 1.00 45.31 157 ILE A O 1
ATOM 1252 N N . GLU A 1 158 ? 11.683 21.840 -9.292 1.00 44.47 158 GLU A N 1
ATOM 1253 C CA . GLU A 1 158 ? 12.061 23.152 -9.799 1.00 44.47 158 GLU A CA 1
ATOM 1254 C C . GLU A 1 158 ? 12.830 23.822 -8.662 1.00 44.47 158 GLU A C 1
ATOM 1256 O O . GLU A 1 158 ? 12.255 24.284 -7.678 1.00 44.47 158 GLU A O 1
ATOM 1261 N N . THR A 1 159 ? 14.160 23.797 -8.739 1.00 40.38 159 THR A N 1
ATOM 1262 C CA . THR A 1 159 ? 14.988 24.726 -7.986 1.00 40.38 159 THR A CA 1
ATOM 1263 C C . THR A 1 159 ? 14.465 26.098 -8.354 1.00 40.38 159 THR A C 1
ATOM 1265 O O . THR A 1 159 ? 14.672 26.540 -9.486 1.00 40.38 159 THR A O 1
ATOM 1268 N N . GLU A 1 160 ? 13.762 26.747 -7.423 1.00 42.53 160 GLU A N 1
ATOM 1269 C CA . GLU A 1 160 ? 13.581 28.187 -7.462 1.00 42.53 160 GLU A CA 1
ATOM 1270 C C . GLU A 1 160 ? 14.968 28.764 -7.727 1.00 42.53 160 GLU A C 1
ATOM 1272 O O . GLU A 1 160 ? 15.871 28.710 -6.885 1.00 42.53 160 GLU A O 1
ATOM 1277 N N . ASN A 1 161 ? 15.168 29.228 -8.960 1.00 41.97 161 ASN A N 1
ATOM 1278 C CA . ASN A 1 161 ? 16.311 30.031 -9.318 1.00 41.97 161 ASN A CA 1
ATOM 1279 C C . ASN A 1 161 ? 16.184 31.298 -8.477 1.00 41.97 161 ASN A C 1
ATOM 1281 O O . ASN A 1 161 ? 15.597 32.285 -8.915 1.00 41.97 161 ASN A O 1
ATOM 1285 N N . ASN A 1 162 ? 16.768 31.277 -7.279 1.00 45.47 162 ASN A N 1
ATOM 1286 C CA . ASN A 1 162 ? 17.219 32.469 -6.580 1.00 45.47 162 ASN A CA 1
ATOM 1287 C C . ASN A 1 162 ? 18.341 33.090 -7.422 1.00 45.47 162 ASN A C 1
ATOM 1289 O O . ASN A 1 162 ? 19.525 33.020 -7.100 1.00 45.47 162 ASN A O 1
ATOM 1293 N N . SER A 1 163 ? 17.958 33.645 -8.568 1.00 47.88 163 SER A N 1
ATOM 1294 C CA . SER A 1 163 ? 18.772 34.554 -9.348 1.00 47.88 163 SER A CA 1
ATOM 1295 C C . SER A 1 163 ? 18.377 35.975 -8.977 1.00 47.88 163 SER A C 1
ATOM 1297 O O . SER A 1 163 ? 17.405 36.506 -9.503 1.00 47.88 163 SER A O 1
ATOM 1299 N N . LYS A 1 164 ? 19.248 36.539 -8.133 1.00 38.66 164 LYS A N 1
ATOM 1300 C CA . LYS A 1 164 ? 19.509 37.955 -7.834 1.00 38.66 164 LYS A CA 1
ATOM 1301 C C . LYS A 1 164 ? 18.508 38.738 -6.993 1.00 38.66 164 LYS A C 1
ATOM 1303 O O . LYS A 1 164 ? 17.413 39.064 -7.485 1.00 38.66 164 LYS A O 1
#

Sequence (164 aa):
MTKTSIAAGLLLVIFTMTGLYAQAQTPQVKPILTEKAVKGFIKNHNKLLEELNTFQYDENSTEAQWFEAFRDALEEDTHQAAAFLKKNPAPKKLQALFRKYGLDGKTGLLQIMVIVYTALSIEYGDSDIPFNIHPDDLKLVQKYRAEVSELLKPIPIETENNSK

pLDDT: mean 75.59, std 20.32, range [30.0, 97.69]

Organism: NCBI:txid1125700